Protein AF-A0A4Q3WTK5-F1 (afdb_monomer_lite)

pLDDT: mean 90.86, std 6.77, range [62.69, 97.38]

Sequence (118 aa):
MRKRISELHPALYNLRVWQKAQARYLRDLPQRRHFAREISGETLPFVLKRHQSILRRKLGDSDPRLQGNKVTNLEIARSTFDGVLVKPGEIFSFWSHVGNATAAKGYLEGMRLSRGEV

Foldseek 3Di:
DDDDPCRPDVVSVVVVVVVVVVVVVVVCVVVVVQAQQDADPDDDPDDPDDDDDDQDDPDDPDDVVQSVLSVVQVVLLCVQCPRGDRDPSHDHDSCVRRPDQDVVSVRDDHDDDDPNRD

Secondary structure (DSSP, 8-state):
-PPPGGGS-HHHHHHHHHHHHHHHHHHHGGGGGGB--PBPSSPPS--------------TT--HHHHHHHHHHHHHHHTTTTTB---TT-B--HHHHH-S--GGGTPPP----BTTB-

Radius of gyration: 18.17 Å; chains: 1; bounding box: 54×34×44 Å

Structure (mmCIF, N/CA/C/O backbone):
data_AF-A0A4Q3WTK5-F1
#
_entry.id   AF-A0A4Q3WTK5-F1
#
loop_
_atom_site.group_PDB
_atom_site.id
_atom_site.type_symbol
_atom_site.label_atom_id
_atom_site.label_alt_id
_atom_site.label_comp_id
_atom_site.label_asym_id
_atom_site.label_entity_id
_atom_site.label_seq_id
_atom_site.pdbx_PDB_ins_code
_atom_site.Cartn_x
_atom_site.Cartn_y
_atom_site.Cartn_z
_atom_site.occupancy
_atom_site.B_iso_or_equiv
_atom_site.auth_seq_id
_atom_site.auth_comp_id
_atom_site.auth_asym_id
_atom_site.auth_atom_id
_atom_site.pdbx_PDB_model_num
ATOM 1 N N . MET A 1 1 ? 25.113 20.598 -7.061 1.00 62.69 1 MET A N 1
ATOM 2 C CA . MET A 1 1 ? 24.630 19.925 -5.828 1.00 62.69 1 MET A CA 1
ATOM 3 C C . MET A 1 1 ? 25.528 18.730 -5.529 1.00 62.69 1 MET A C 1
ATOM 5 O O . MET A 1 1 ? 25.845 17.991 -6.451 1.00 62.69 1 MET A O 1
ATOM 9 N N . ARG A 1 2 ? 25.978 18.552 -4.280 1.00 76.38 2 ARG A N 1
ATOM 10 C CA . ARG A 1 2 ? 26.862 17.437 -3.890 1.00 76.38 2 ARG A CA 1
ATOM 11 C C . ARG A 1 2 ? 26.071 16.124 -3.882 1.00 76.38 2 ARG A C 1
ATOM 13 O O . ARG A 1 2 ? 25.043 16.047 -3.209 1.00 76.38 2 ARG A O 1
ATOM 20 N N . LYS A 1 3 ? 26.546 15.112 -4.618 1.00 74.38 3 LYS A N 1
ATOM 21 C CA . LYS A 1 3 ? 25.934 13.772 -4.639 1.00 74.38 3 LYS A CA 1
ATOM 22 C C . LYS A 1 3 ? 25.951 13.168 -3.234 1.00 74.38 3 LYS A C 1
ATOM 24 O O . LYS A 1 3 ? 26.944 13.284 -2.511 1.00 74.38 3 LYS A O 1
ATOM 29 N N . ARG A 1 4 ? 24.844 12.547 -2.830 1.00 83.75 4 ARG A N 1
ATOM 30 C CA . ARG A 1 4 ? 24.736 11.864 -1.530 1.00 83.75 4 ARG A CA 1
ATOM 31 C C . ARG A 1 4 ? 25.553 10.574 -1.574 1.00 83.75 4 ARG A C 1
ATOM 33 O O . ARG A 1 4 ? 25.653 9.946 -2.619 1.00 83.75 4 ARG A O 1
ATOM 40 N N . ILE A 1 5 ? 26.073 10.115 -0.434 1.00 84.50 5 ILE A N 1
ATOM 41 C CA . ILE A 1 5 ? 26.842 8.852 -0.362 1.00 84.50 5 ILE A CA 1
ATOM 42 C C . ILE A 1 5 ? 26.020 7.665 -0.899 1.00 84.50 5 ILE A C 1
ATOM 44 O O . ILE A 1 5 ? 26.534 6.805 -1.606 1.00 84.50 5 ILE A O 1
ATOM 48 N N . SER A 1 6 ? 24.707 7.663 -0.652 1.00 83.25 6 SER A N 1
ATOM 49 C CA . SER A 1 6 ? 23.778 6.655 -1.176 1.00 83.25 6 SER A CA 1
ATOM 50 C C . SER A 1 6 ? 23.599 6.682 -2.698 1.00 83.25 6 SER A C 1
ATOM 52 O O . SER A 1 6 ? 22.981 5.778 -3.241 1.00 83.25 6 SER A O 1
ATOM 54 N N . GLU A 1 7 ? 24.072 7.716 -3.392 1.00 83.62 7 GLU A N 1
ATOM 55 C CA . GLU A 1 7 ? 23.997 7.840 -4.855 1.00 83.62 7 GLU A CA 1
ATOM 56 C C . GLU A 1 7 ? 25.273 7.342 -5.545 1.00 83.62 7 GLU A C 1
ATOM 58 O O . GLU A 1 7 ? 25.305 7.286 -6.772 1.00 83.62 7 GLU A O 1
ATOM 63 N N . LEU A 1 8 ? 26.304 6.973 -4.773 1.00 85.25 8 LEU A N 1
ATOM 64 C CA . LEU A 1 8 ? 27.602 6.540 -5.295 1.00 85.25 8 LEU A CA 1
ATOM 65 C C . LEU A 1 8 ? 27.587 5.094 -5.802 1.00 85.25 8 LEU A C 1
ATOM 67 O O . LEU A 1 8 ? 28.270 4.791 -6.773 1.00 85.25 8 LEU A O 1
ATOM 71 N N . HIS A 1 9 ? 26.818 4.206 -5.163 1.00 87.62 9 HIS A N 1
ATOM 72 C CA . HIS A 1 9 ? 26.777 2.786 -5.517 1.00 87.62 9 HIS A CA 1
ATOM 73 C C . HIS A 1 9 ? 25.364 2.193 -5.342 1.00 87.62 9 HIS A C 1
ATOM 75 O O . HIS A 1 9 ? 24.718 2.485 -4.327 1.00 87.62 9 HIS A O 1
ATOM 81 N N . PRO A 1 10 ? 24.881 1.319 -6.254 1.00 87.12 10 PRO A N 1
ATOM 82 C CA . PRO A 1 10 ? 23.551 0.702 -6.158 1.00 87.12 10 PRO A CA 1
ATOM 83 C C . PRO A 1 10 ? 23.283 -0.009 -4.824 1.00 87.12 10 PRO A C 1
ATOM 85 O O . PRO A 1 10 ? 22.189 0.093 -4.272 1.00 87.12 10 PRO A O 1
ATOM 88 N N . ALA A 1 11 ? 24.293 -0.670 -4.251 1.00 91.62 11 ALA A N 1
ATOM 89 C CA . ALA A 1 11 ? 24.159 -1.328 -2.949 1.00 91.62 11 ALA A CA 1
ATOM 90 C C . ALA A 1 11 ? 23.883 -0.331 -1.806 1.00 91.62 11 ALA A C 1
ATOM 92 O O . ALA A 1 11 ? 23.019 -0.581 -0.969 1.00 91.62 11 ALA A O 1
ATOM 93 N N . LEU A 1 12 ? 24.555 0.828 -1.796 1.00 91.88 12 LEU A N 1
ATOM 94 C CA . LEU A 1 12 ? 24.342 1.871 -0.784 1.00 91.88 12 LEU A CA 1
ATOM 95 C C . LEU A 1 12 ? 22.963 2.521 -0.934 1.00 91.88 12 LEU A C 1
ATOM 97 O O . LEU A 1 12 ? 22.320 2.857 0.063 1.00 91.88 12 LEU A O 1
ATOM 101 N N . TYR A 1 13 ? 22.490 2.662 -2.174 1.00 89.94 13 TYR A N 1
ATOM 102 C CA . TYR A 1 13 ? 21.131 3.106 -2.457 1.00 89.94 13 TYR A CA 1
ATOM 103 C C . TYR A 1 13 ? 20.099 2.126 -1.886 1.00 89.94 13 TYR A C 1
ATOM 105 O O . TYR A 1 13 ? 19.241 2.524 -1.096 1.00 89.94 13 TYR A O 1
ATOM 113 N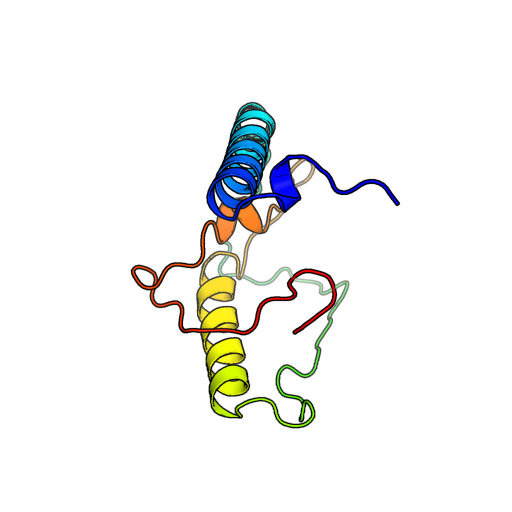 N . ASN A 1 14 ? 20.222 0.839 -2.220 1.00 90.56 14 ASN A N 1
ATOM 114 C CA . ASN A 1 14 ? 19.298 -0.200 -1.765 1.00 90.56 14 ASN A CA 1
ATOM 115 C C . ASN A 1 14 ? 19.313 -0.350 -0.239 1.00 90.56 14 ASN A C 1
ATOM 117 O O . ASN A 1 14 ? 18.250 -0.436 0.376 1.00 90.56 14 ASN A O 1
ATOM 121 N N . LEU A 1 15 ? 20.491 -0.280 0.388 1.00 93.94 15 LEU A N 1
ATOM 122 C CA . LEU A 1 15 ? 20.624 -0.280 1.844 1.00 93.94 15 LEU A CA 1
ATOM 123 C C . LEU A 1 15 ? 19.897 0.914 2.473 1.00 93.94 15 LEU A C 1
ATOM 125 O O . LEU A 1 15 ? 19.188 0.760 3.467 1.00 93.94 15 LEU A O 1
ATOM 129 N N . ARG A 1 16 ? 20.019 2.108 1.884 1.00 93.31 16 ARG A N 1
ATOM 130 C CA . ARG A 1 16 ? 19.326 3.304 2.374 1.00 93.31 16 ARG A CA 1
ATOM 131 C C . ARG A 1 16 ? 17.810 3.191 2.221 1.00 93.31 16 ARG A C 1
ATOM 133 O O . ARG A 1 16 ? 17.085 3.601 3.129 1.00 93.31 16 ARG A O 1
ATOM 140 N N . VAL A 1 17 ? 17.326 2.638 1.109 1.00 91.81 17 VAL A N 1
ATOM 141 C CA . VAL A 1 17 ? 15.895 2.362 0.901 1.00 91.81 17 VAL A CA 1
ATOM 142 C C . VAL A 1 17 ? 15.392 1.375 1.954 1.00 91.81 17 VAL A C 1
ATOM 144 O O . VAL A 1 17 ? 14.394 1.652 2.621 1.00 91.81 17 VAL A O 1
ATOM 147 N N . TRP A 1 18 ? 16.120 0.279 2.173 1.00 94.00 18 TRP A N 1
ATOM 148 C CA . TRP A 1 18 ? 15.793 -0.710 3.196 1.00 94.00 18 TRP A CA 1
ATOM 149 C C . TRP A 1 18 ? 15.768 -0.092 4.598 1.00 94.00 18 TRP A C 1
ATOM 151 O O . TRP A 1 18 ? 14.775 -0.233 5.307 1.00 94.00 18 TRP A O 1
ATOM 161 N N . GLN A 1 19 ? 16.789 0.683 4.972 1.00 95.94 19 GLN A N 1
ATOM 162 C CA . GLN A 1 19 ? 16.850 1.377 6.262 1.00 95.94 19 GLN A CA 1
ATOM 163 C C . GLN A 1 19 ? 15.627 2.280 6.470 1.00 95.94 19 GLN A C 1
ATOM 165 O O . GLN A 1 19 ? 15.040 2.306 7.551 1.00 95.94 19 GLN A O 1
ATOM 170 N N . LYS A 1 20 ? 15.218 3.029 5.438 1.00 94.75 20 LYS A N 1
ATOM 171 C CA . LYS A 1 20 ? 14.031 3.893 5.503 1.00 94.75 20 LYS A CA 1
ATOM 172 C C . LYS A 1 20 ? 12.740 3.090 5.629 1.00 94.75 20 LYS A C 1
ATOM 174 O O . LYS A 1 20 ? 11.856 3.510 6.376 1.00 94.75 20 LYS A O 1
ATOM 179 N N . ALA A 1 21 ? 12.644 1.944 4.957 1.00 92.81 21 ALA A N 1
ATOM 180 C CA . ALA A 1 21 ? 11.523 1.028 5.119 1.00 92.81 21 ALA A CA 1
ATOM 181 C C . ALA A 1 21 ? 11.446 0.493 6.558 1.00 92.81 21 ALA A C 1
ATOM 183 O O . ALA A 1 21 ? 10.387 0.587 7.173 1.00 92.81 21 ALA A O 1
ATOM 184 N N . GLN A 1 22 ? 1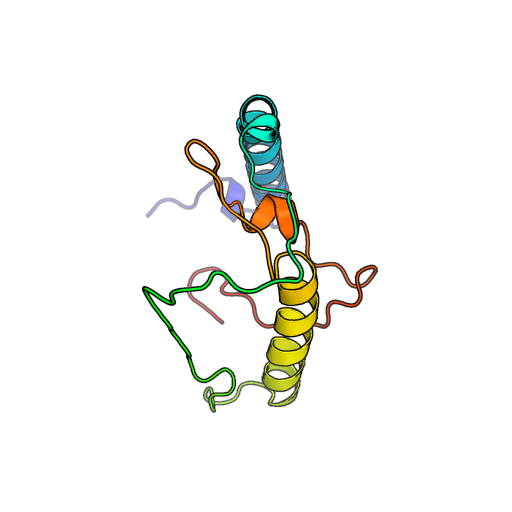2.562 0.036 7.138 1.00 94.75 22 GLN A N 1
ATOM 185 C CA . GLN A 1 22 ? 12.600 -0.427 8.532 1.00 94.75 22 GLN A CA 1
ATOM 186 C C . GLN A 1 22 ? 12.254 0.684 9.524 1.00 94.75 22 GLN A C 1
ATOM 188 O O . GLN A 1 22 ? 11.429 0.489 10.410 1.00 94.75 22 GLN A O 1
ATOM 193 N N . ALA A 1 23 ? 12.792 1.890 9.335 1.00 95.81 23 ALA A N 1
ATOM 194 C CA . ALA A 1 23 ? 12.453 3.036 10.176 1.00 95.81 23 ALA A CA 1
ATOM 195 C C . ALA A 1 23 ? 10.959 3.405 10.108 1.00 95.81 23 ALA A C 1
ATOM 197 O O . ALA A 1 23 ? 10.398 3.898 11.085 1.00 95.81 23 ALA A O 1
ATOM 198 N N . ARG A 1 24 ? 10.291 3.196 8.965 1.00 93.75 24 ARG A N 1
ATOM 199 C CA . ARG A 1 24 ? 8.826 3.305 8.875 1.00 93.75 24 ARG A CA 1
ATOM 200 C C . ARG A 1 24 ? 8.157 2.201 9.689 1.00 93.75 24 ARG A C 1
ATOM 202 O O . ARG A 1 24 ? 7.351 2.529 10.545 1.00 93.75 24 ARG A O 1
ATOM 209 N N . TYR A 1 25 ? 8.538 0.938 9.491 1.00 91.75 25 TYR A N 1
ATOM 210 C CA . TYR A 1 25 ? 7.953 -0.173 10.246 1.00 91.75 25 TYR A CA 1
ATOM 211 C C . TYR A 1 25 ? 8.045 0.039 11.759 1.00 91.75 25 TYR A C 1
ATOM 213 O O . TYR A 1 25 ? 7.038 -0.128 12.438 1.00 91.75 25 TYR A O 1
ATOM 221 N N . LEU A 1 26 ? 9.200 0.479 12.266 1.00 94.50 26 LEU A N 1
ATOM 222 C CA . LEU A 1 26 ? 9.397 0.770 13.688 1.00 94.50 26 LEU A CA 1
ATOM 223 C C . LEU A 1 26 ? 8.513 1.920 14.192 1.00 94.50 26 LEU A C 1
ATOM 225 O O . LEU A 1 26 ? 7.950 1.820 15.276 1.00 94.50 26 LEU A O 1
ATOM 229 N N . ARG A 1 27 ? 8.351 2.992 13.406 1.00 93.06 27 ARG A N 1
ATOM 230 C CA . ARG A 1 27 ? 7.463 4.116 13.761 1.00 93.06 27 ARG A CA 1
ATOM 231 C C . ARG A 1 27 ? 5.984 3.740 13.727 1.00 93.06 27 ARG A C 1
ATOM 233 O O . ARG A 1 27 ? 5.202 4.280 14.508 1.00 93.06 27 ARG A O 1
ATOM 240 N N . ASP A 1 28 ? 5.615 2.818 12.845 1.00 93.00 28 ASP A N 1
ATOM 241 C CA . ASP A 1 28 ? 4.240 2.351 12.707 1.00 93.00 28 ASP A CA 1
ATOM 242 C C . ASP A 1 28 ? 3.861 1.382 13.841 1.00 93.00 28 ASP A C 1
ATOM 244 O O . ASP A 1 28 ? 2.691 1.322 14.203 1.00 93.00 28 ASP A O 1
ATOM 248 N N . LEU A 1 29 ? 4.816 0.645 14.435 1.00 91.00 29 LEU A N 1
ATOM 249 C CA . LEU A 1 29 ? 4.567 -0.346 15.500 1.00 91.00 29 LEU A CA 1
ATOM 250 C C . LEU A 1 29 ? 3.637 0.146 16.628 1.00 91.00 29 LEU A C 1
ATOM 252 O O . LEU A 1 29 ? 2.601 -0.492 16.821 1.00 91.00 29 LEU A O 1
ATOM 256 N N . PRO A 1 30 ? 3.930 1.248 17.347 1.00 91.62 30 PRO A N 1
ATOM 257 C CA . PRO A 1 30 ? 3.057 1.726 18.425 1.00 91.62 30 PRO A CA 1
ATOM 258 C C . PRO A 1 30 ? 1.685 2.200 17.920 1.00 91.62 30 PRO A C 1
ATOM 260 O O . PRO A 1 30 ? 0.703 2.165 18.659 1.00 91.62 30 PRO A O 1
ATOM 263 N N . GLN A 1 31 ? 1.593 2.608 16.652 1.00 90.75 31 GLN A N 1
ATOM 264 C CA . GLN A 1 31 ? 0.362 3.090 16.024 1.00 90.75 31 GLN A CA 1
ATOM 265 C C . GLN A 1 31 ? -0.504 1.960 15.458 1.00 90.75 31 GLN A C 1
ATOM 267 O O . GLN A 1 31 ? -1.666 2.190 15.144 1.00 90.75 31 GLN A O 1
ATOM 272 N N . ARG A 1 32 ? 0.011 0.725 15.362 1.00 87.75 32 ARG A N 1
ATOM 273 C CA . ARG A 1 32 ? -0.695 -0.408 14.735 1.00 87.75 32 ARG A CA 1
ATOM 274 C C . ARG A 1 32 ? -2.073 -0.694 15.319 1.00 87.75 32 ARG A C 1
ATOM 276 O O . ARG A 1 32 ? -2.900 -1.237 14.590 1.00 87.75 32 ARG A O 1
ATOM 283 N N . ARG A 1 33 ? -2.289 -0.370 16.599 1.00 89.00 33 ARG A N 1
ATOM 284 C CA . ARG A 1 33 ? -3.577 -0.514 17.299 1.00 89.00 33 ARG A CA 1
ATOM 285 C C . ARG A 1 33 ? -4.623 0.523 16.879 1.00 89.00 33 ARG A C 1
ATOM 287 O O . ARG A 1 33 ? -5.796 0.313 17.122 1.00 89.00 33 ARG A O 1
ATOM 294 N N . HIS A 1 34 ? -4.184 1.629 16.283 1.00 94.69 34 HIS A N 1
ATOM 295 C CA . HIS A 1 34 ? -5.035 2.702 15.775 1.00 94.69 34 HIS A CA 1
ATOM 296 C C . HIS A 1 34 ? -5.284 2.571 14.271 1.00 94.69 34 HIS A C 1
ATOM 298 O O . HIS A 1 34 ? -5.975 3.401 13.698 1.00 94.69 34 HIS A O 1
ATOM 304 N N . PHE A 1 35 ? -4.693 1.586 13.589 1.00 96.62 35 PHE A N 1
ATOM 305 C CA . PHE A 1 35 ? -4.961 1.400 12.167 1.00 96.62 35 PHE A CA 1
ATOM 306 C C . PHE A 1 35 ? -6.318 0.739 11.973 1.00 96.62 35 PHE A C 1
ATOM 308 O O . PHE A 1 35 ? -6.568 -0.309 12.567 1.00 96.62 35 PHE A O 1
ATOM 315 N N . ALA A 1 36 ? -7.137 1.329 11.105 1.00 97.38 36 ALA A N 1
ATOM 316 C CA . ALA A 1 36 ? -8.416 0.763 10.705 1.00 97.38 36 ALA A CA 1
ATOM 317 C C . ALA A 1 36 ? -8.191 -0.605 10.046 1.00 97.38 36 ALA A C 1
ATOM 319 O O . ALA A 1 36 ? -7.370 -0.743 9.137 1.00 97.38 36 ALA A O 1
ATOM 320 N N . ARG A 1 37 ? -8.876 -1.640 10.535 1.00 95.12 37 ARG A N 1
ATOM 321 C CA . ARG A 1 37 ? -8.752 -3.024 10.028 1.00 95.12 37 ARG A CA 1
ATOM 322 C C . ARG A 1 37 ? -10.082 -3.730 9.844 1.00 95.12 37 ARG A C 1
ATOM 324 O O . ARG A 1 37 ? -10.112 -4.809 9.260 1.00 95.12 37 ARG A O 1
ATOM 331 N N . GLU A 1 38 ? -11.150 -3.151 10.368 1.00 95.31 38 GLU A N 1
ATOM 332 C CA . GLU A 1 38 ? -12.486 -3.701 10.231 1.00 95.31 38 GLU A CA 1
ATOM 333 C C . GLU A 1 38 ? -12.932 -3.584 8.779 1.00 95.31 38 GLU A C 1
ATOM 335 O O . GLU A 1 38 ? -12.897 -2.497 8.205 1.00 95.31 38 GLU A O 1
ATOM 340 N N . ILE A 1 39 ? -13.322 -4.709 8.185 1.00 94.62 39 ILE A N 1
ATOM 341 C CA . ILE A 1 39 ? -13.897 -4.757 6.844 1.00 94.62 39 ILE A CA 1
ATOM 342 C C . ILE A 1 39 ? -15.396 -4.962 7.013 1.00 94.62 39 ILE A C 1
ATOM 344 O O . ILE A 1 39 ? -15.824 -5.947 7.615 1.00 94.62 39 ILE A O 1
ATOM 348 N N . SER A 1 40 ? -16.179 -4.034 6.472 1.00 93.81 40 SER A N 1
ATOM 349 C CA . SER A 1 40 ? -17.629 -4.152 6.377 1.00 93.81 40 SER A CA 1
ATOM 350 C C . SER A 1 40 ? -18.014 -4.523 4.949 1.00 93.81 40 SER A C 1
ATOM 352 O O . SER A 1 40 ? -17.559 -3.892 3.995 1.00 93.81 40 SER A O 1
ATOM 354 N N . GLY A 1 41 ? -18.877 -5.529 4.799 1.00 89.31 41 GLY A N 1
ATOM 355 C CA . GLY A 1 41 ? -19.508 -5.844 3.513 1.00 89.31 41 GLY A CA 1
ATOM 356 C C . GLY A 1 41 ? -20.634 -4.872 3.145 1.00 89.31 41 GLY A C 1
ATOM 357 O O . GLY A 1 41 ? -21.060 -4.824 1.994 1.00 89.31 41 GLY A O 1
ATOM 358 N N . GLU A 1 42 ? -21.105 -4.086 4.113 1.00 91.12 42 GLU A N 1
ATOM 359 C CA . GLU A 1 42 ? -22.203 -3.145 3.937 1.00 91.12 42 GLU A CA 1
ATOM 360 C C . GLU A 1 42 ? -21.682 -1.732 3.686 1.00 91.12 42 GLU A C 1
ATOM 362 O O . GLU A 1 42 ? -20.785 -1.234 4.377 1.00 91.12 42 GLU A O 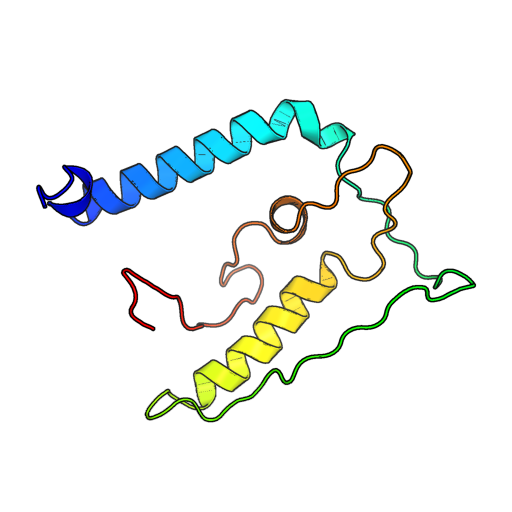1
ATOM 367 N N . THR A 1 43 ? -22.279 -1.059 2.704 1.00 91.06 43 THR A N 1
ATOM 368 C CA . THR A 1 43 ? -22.046 0.362 2.459 1.00 91.06 43 THR A CA 1
ATOM 369 C C . THR A 1 43 ? -22.779 1.204 3.492 1.00 91.06 43 THR A C 1
ATOM 371 O O . THR A 1 43 ? -23.956 0.965 3.761 1.00 91.06 43 THR A O 1
ATOM 374 N N . LEU A 1 44 ? -22.119 2.243 4.007 1.00 93.12 44 LEU A N 1
ATOM 375 C CA . LEU A 1 44 ? -22.773 3.207 4.888 1.00 93.12 44 LEU A CA 1
ATOM 376 C C . LEU A 1 44 ? -23.970 3.876 4.181 1.00 93.12 44 LEU A C 1
ATOM 378 O O . LEU A 1 44 ? -23.895 4.114 2.971 1.00 93.12 44 LEU A O 1
ATOM 382 N N . PRO A 1 45 ? -25.038 4.247 4.917 1.00 95.50 45 PRO A N 1
ATOM 383 C CA . PRO A 1 45 ? -26.275 4.759 4.318 1.00 95.50 45 PRO A CA 1
ATOM 384 C C . PRO A 1 45 ? -26.106 6.028 3.473 1.00 95.50 45 PRO A C 1
ATOM 386 O O . PRO A 1 45 ? -26.917 6.297 2.590 1.00 95.50 45 PRO A O 1
ATOM 389 N N . PHE A 1 46 ? -25.057 6.819 3.730 1.00 96.56 46 PHE A N 1
ATOM 390 C CA . PHE A 1 46 ? -24.839 8.109 3.082 1.00 96.56 46 PHE A CA 1
ATOM 391 C C . PHE A 1 46 ? -23.432 8.218 2.491 1.00 96.56 46 PHE A C 1
ATOM 393 O O . PHE A 1 46 ? -22.428 8.005 3.171 1.00 96.56 46 PHE A O 1
ATOM 400 N N . VAL A 1 47 ? -23.354 8.625 1.221 1.00 95.12 47 VAL A N 1
ATOM 401 C CA . VAL A 1 47 ? -22.088 8.883 0.522 1.00 95.12 47 VAL A CA 1
ATOM 402 C C . VAL A 1 47 ? -21.776 10.375 0.574 1.00 95.12 47 VAL A C 1
ATOM 404 O O . VAL A 1 47 ? -22.392 11.165 -0.134 1.00 95.12 47 VAL A O 1
ATOM 407 N N . LEU A 1 48 ? -20.778 10.760 1.370 1.00 95.69 48 LEU A N 1
ATOM 408 C CA . LEU A 1 48 ? -20.328 12.158 1.454 1.00 95.69 48 LEU A CA 1
ATOM 409 C C . LEU A 1 48 ? -19.461 12.572 0.260 1.00 95.69 48 LEU A C 1
ATOM 411 O O . LEU A 1 48 ? -19.507 13.712 -0.199 1.00 95.69 48 LEU A O 1
ATOM 415 N N . LYS A 1 49 ? -18.632 11.649 -0.241 1.00 95.50 49 LYS A N 1
ATOM 416 C CA . LYS A 1 49 ? -17.698 11.921 -1.334 1.00 95.50 49 LYS A CA 1
ATOM 417 C C . LYS A 1 49 ? -17.504 10.694 -2.209 1.00 95.50 49 LYS A C 1
ATOM 419 O O . LYS A 1 49 ? -17.285 9.592 -1.717 1.00 95.50 49 LYS A O 1
ATOM 424 N N . ARG A 1 50 ? -17.503 10.924 -3.522 1.00 94.94 50 ARG A N 1
ATOM 425 C CA . ARG A 1 50 ? -17.090 9.954 -4.536 1.00 94.94 50 ARG A CA 1
ATOM 426 C C . ARG A 1 50 ? -15.984 10.562 -5.388 1.00 94.94 50 ARG A C 1
ATOM 428 O O . ARG A 1 50 ? -16.031 11.744 -5.727 1.00 94.94 50 ARG A O 1
ATOM 435 N N . HIS A 1 51 ? -14.993 9.750 -5.726 1.00 94.69 51 HIS A N 1
ATOM 436 C CA . HIS A 1 51 ? -13.953 10.106 -6.678 1.00 94.69 51 HIS A CA 1
ATOM 437 C C . HIS A 1 51 ? -13.714 8.932 -7.621 1.00 94.69 51 HIS A C 1
ATOM 439 O O . HIS A 1 51 ? -13.685 7.780 -7.194 1.00 94.69 51 HIS A O 1
ATOM 445 N N . GLN A 1 52 ? -13.518 9.244 -8.895 1.00 93.19 52 GLN A N 1
ATOM 446 C CA . GLN A 1 52 ? -13.105 8.292 -9.909 1.00 93.19 52 GLN A CA 1
ATOM 447 C C . GLN A 1 52 ? -12.054 8.963 -10.782 1.00 93.19 52 GLN A C 1
ATOM 449 O O . GLN A 1 52 ? -12.161 10.144 -11.115 1.00 93.19 52 GLN A O 1
ATOM 454 N N . SER A 1 53 ? -11.036 8.199 -11.157 1.00 90.50 53 SER A N 1
ATOM 455 C CA . SER A 1 53 ? -10.016 8.639 -12.097 1.00 90.50 53 SER A CA 1
ATOM 456 C C . SER A 1 53 ? -9.831 7.598 -13.190 1.00 90.50 53 SER A C 1
ATOM 458 O O . SER A 1 53 ? -10.054 6.403 -12.995 1.00 90.50 53 SER A O 1
ATOM 460 N N . ILE A 1 54 ? -9.430 8.063 -14.371 1.00 90.69 54 ILE A N 1
ATOM 461 C CA . ILE A 1 54 ? -9.119 7.182 -15.492 1.00 90.69 54 ILE A CA 1
ATOM 462 C C . ILE A 1 54 ? -7.823 6.426 -15.168 1.00 90.69 54 ILE A C 1
ATOM 464 O O . ILE A 1 54 ? -6.792 7.046 -14.881 1.00 90.69 54 ILE A O 1
ATOM 468 N N . LEU A 1 55 ? -7.866 5.093 -15.235 1.00 86.81 55 LEU A N 1
ATOM 469 C CA . LEU A 1 55 ? -6.712 4.243 -14.926 1.00 86.81 55 LEU A CA 1
ATOM 470 C C . LEU A 1 55 ? -5.734 4.105 -16.097 1.00 86.81 55 LEU A C 1
ATOM 472 O O . LEU A 1 55 ? -4.519 4.138 -15.872 1.00 86.81 55 LEU A O 1
ATOM 476 N N . ARG A 1 56 ? -6.255 4.000 -17.325 1.00 83.88 56 ARG A N 1
ATOM 477 C CA . ARG A 1 56 ? -5.477 3.831 -18.559 1.00 83.88 56 ARG A CA 1
ATOM 478 C C . ARG A 1 56 ? -5.294 5.171 -19.264 1.00 83.88 56 ARG A C 1
ATOM 480 O O . ARG A 1 56 ? -6.266 5.851 -19.572 1.00 83.88 56 ARG A O 1
ATOM 487 N N . ARG A 1 57 ? -4.047 5.546 -19.538 1.00 81.31 57 ARG A N 1
ATOM 488 C CA . ARG A 1 57 ? -3.699 6.698 -20.382 1.00 81.31 57 ARG A CA 1
ATOM 489 C C . ARG A 1 57 ? -2.621 6.264 -21.365 1.00 81.31 57 ARG A C 1
ATOM 491 O O . ARG A 1 57 ? -1.776 5.446 -21.010 1.00 81.31 57 ARG A O 1
ATOM 498 N N . LYS A 1 58 ? -2.638 6.818 -22.578 1.00 73.12 58 LYS A N 1
ATOM 499 C CA . LYS A 1 58 ? -1.540 6.634 -23.530 1.00 73.12 58 LYS A CA 1
ATOM 500 C C . LYS A 1 58 ? -0.371 7.506 -23.058 1.00 73.12 58 LYS A C 1
ATOM 502 O O . LYS A 1 58 ? -0.435 8.725 -23.177 1.00 73.12 58 LYS A O 1
ATOM 507 N N . LEU A 1 59 ? 0.632 6.895 -22.428 1.00 72.19 59 LEU A N 1
ATOM 508 C CA . LEU A 1 59 ? 1.877 7.566 -22.049 1.00 72.19 59 LEU A CA 1
ATOM 509 C C . LEU A 1 59 ? 2.902 7.319 -23.155 1.00 72.19 59 LEU A C 1
ATOM 511 O O . LEU A 1 59 ? 3.412 6.206 -23.219 1.00 72.19 59 LEU A O 1
ATOM 515 N N . GLY A 1 60 ? 3.186 8.326 -23.988 1.00 76.50 60 GLY A N 1
ATOM 516 C CA . GLY A 1 60 ? 4.273 8.311 -24.983 1.00 76.50 60 GLY A CA 1
ATOM 517 C C . GLY A 1 60 ? 4.551 6.933 -25.600 1.00 76.50 60 GLY A C 1
ATOM 518 O O . GLY A 1 60 ? 3.627 6.286 -26.096 1.00 76.50 60 GLY A O 1
ATOM 519 N N . ASP A 1 61 ? 5.802 6.484 -25.465 1.00 76.25 61 ASP A N 1
ATOM 520 C CA . ASP A 1 61 ? 6.310 5.185 -25.933 1.00 76.25 61 ASP A CA 1
ATOM 521 C C . ASP A 1 61 ? 6.268 4.077 -24.857 1.00 76.25 61 ASP A C 1
ATOM 523 O O . ASP A 1 61 ? 6.973 3.074 -24.953 1.00 76.25 61 ASP A O 1
ATOM 527 N N . SER A 1 62 ? 5.472 4.243 -23.791 1.00 76.06 62 SER A N 1
ATOM 528 C CA . SER A 1 62 ? 5.372 3.221 -22.738 1.00 76.06 62 SER A CA 1
ATOM 529 C C . SER A 1 62 ? 4.701 1.944 -23.250 1.00 76.06 62 SER A C 1
ATOM 531 O O . SER A 1 62 ? 3.706 2.007 -23.977 1.00 76.06 62 SER A O 1
ATOM 533 N N . ASP A 1 63 ? 5.214 0.782 -22.828 1.00 84.56 63 ASP A N 1
ATOM 534 C CA . ASP A 1 63 ? 4.641 -0.517 -23.189 1.00 84.56 63 ASP A CA 1
ATOM 535 C C . ASP A 1 63 ? 3.163 -0.594 -22.741 1.00 84.56 63 ASP A C 1
ATOM 537 O O . ASP A 1 63 ? 2.869 -0.525 -21.537 1.00 84.56 63 ASP A O 1
ATOM 541 N N . PRO A 1 64 ? 2.208 -0.778 -23.676 1.00 84.38 64 PRO A N 1
ATOM 542 C CA . PRO A 1 64 ? 0.794 -0.933 -23.352 1.00 84.38 64 PRO A CA 1
ATOM 543 C C . PRO A 1 64 ? 0.501 -2.059 -22.349 1.00 84.38 64 PRO A C 1
ATOM 545 O O . PRO A 1 64 ? -0.481 -1.968 -21.603 1.00 84.38 64 PRO A O 1
ATOM 548 N N . ARG A 1 65 ? 1.345 -3.100 -22.278 1.00 90.12 65 ARG A N 1
ATOM 549 C CA . ARG A 1 65 ? 1.211 -4.189 -21.296 1.00 90.12 65 ARG A CA 1
ATOM 550 C C . ARG A 1 65 ? 1.337 -3.672 -19.868 1.00 90.12 65 ARG A C 1
ATOM 552 O O . ARG A 1 65 ? 0.533 -4.050 -19.020 1.00 90.12 65 ARG A O 1
ATOM 559 N N . LEU A 1 66 ? 2.256 -2.740 -19.607 1.00 89.56 66 LEU A N 1
ATOM 560 C CA . LEU A 1 66 ? 2.457 -2.159 -18.274 1.00 89.56 66 LEU A CA 1
ATOM 561 C C . LEU A 1 66 ? 1.242 -1.341 -17.809 1.00 89.56 66 LEU A C 1
ATOM 563 O O . LEU A 1 66 ? 0.935 -1.305 -16.617 1.00 89.56 66 LEU A O 1
ATOM 567 N N . GLN A 1 67 ? 0.494 -0.733 -18.738 1.00 88.00 67 GLN A N 1
ATOM 568 C CA . GLN A 1 67 ? -0.791 -0.095 -18.421 1.00 88.00 67 GLN A CA 1
ATOM 569 C C . GLN A 1 67 ? -1.868 -1.124 -18.055 1.00 88.00 67 GLN A C 1
ATOM 571 O O . GLN A 1 67 ? -2.702 -0.853 -17.192 1.00 88.00 67 GLN A O 1
ATOM 576 N N . GLY A 1 68 ? -1.851 -2.300 -18.691 1.00 91.06 68 GLY A N 1
ATOM 577 C CA . GLY A 1 68 ? -2.690 -3.437 -18.312 1.00 91.06 68 GLY A CA 1
ATOM 578 C C . GLY A 1 68 ? -2.357 -3.940 -16.909 1.00 91.06 68 GLY A C 1
ATOM 579 O O . GLY A 1 68 ? -3.231 -3.952 -16.044 1.00 91.06 68 GLY A O 1
ATOM 580 N N . ASN A 1 69 ? -1.080 -4.232 -16.657 1.00 94.75 69 ASN A N 1
ATOM 581 C CA . ASN A 1 69 ? -0.588 -4.705 -15.364 1.00 94.75 69 ASN A CA 1
ATOM 582 C C . ASN A 1 69 ? -0.899 -3.731 -14.227 1.00 94.75 69 ASN A C 1
ATOM 584 O O . ASN A 1 69 ? -1.228 -4.154 -13.124 1.00 94.75 69 ASN A O 1
ATOM 588 N N . LYS A 1 70 ? -0.848 -2.417 -14.484 1.00 92.19 70 LYS A N 1
ATOM 589 C CA . LYS A 1 70 ? -1.259 -1.398 -13.510 1.00 92.19 70 LYS A CA 1
ATOM 590 C C . LYS A 1 70 ? -2.695 -1.615 -13.030 1.00 92.19 70 LYS A C 1
ATOM 592 O O . LYS A 1 70 ? -2.940 -1.479 -11.836 1.00 92.19 70 LYS A O 1
ATOM 597 N N . VAL A 1 71 ? -3.633 -1.917 -13.930 1.00 93.81 71 VAL A N 1
ATOM 598 C CA . VAL A 1 71 ? -5.038 -2.158 -13.560 1.00 93.81 71 VAL A CA 1
ATOM 599 C C . VAL A 1 71 ? -5.136 -3.395 -12.673 1.00 93.81 71 VAL A C 1
ATOM 601 O O . VAL A 1 71 ? -5.663 -3.295 -11.571 1.00 93.81 71 VAL A O 1
ATOM 604 N N . THR A 1 72 ? -4.523 -4.504 -13.087 1.00 95.56 72 THR A N 1
ATOM 605 C CA . THR A 1 72 ? -4.495 -5.748 -12.304 1.00 95.56 72 THR A CA 1
ATOM 606 C C . THR A 1 72 ? -3.852 -5.550 -10.928 1.00 95.56 72 THR A C 1
ATOM 608 O O . THR A 1 72 ? -4.399 -5.964 -9.913 1.00 95.56 72 THR A O 1
ATOM 611 N N . ASN A 1 73 ? -2.729 -4.836 -10.849 1.00 96.38 73 ASN A N 1
ATOM 612 C CA . ASN A 1 73 ? -2.068 -4.529 -9.581 1.00 96.38 73 ASN A CA 1
ATOM 613 C C . ASN A 1 73 ? -2.932 -3.665 -8.660 1.00 96.38 73 ASN A C 1
ATOM 615 O O . ASN A 1 73 ? -2.900 -3.843 -7.443 1.00 96.38 73 ASN A O 1
ATOM 619 N N . LEU A 1 74 ? -3.690 -2.718 -9.220 1.00 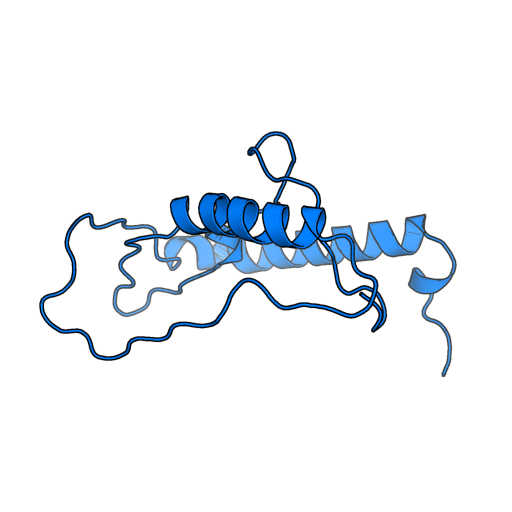95.38 74 LEU A N 1
ATOM 620 C CA . LEU A 1 74 ? -4.629 -1.911 -8.447 1.00 95.38 74 LEU A CA 1
ATOM 621 C C . LEU A 1 74 ? -5.815 -2.739 -7.958 1.00 95.38 74 LEU A C 1
ATOM 623 O O . LEU A 1 74 ? -6.270 -2.491 -6.850 1.00 95.38 74 LEU A O 1
ATOM 627 N N . GLU A 1 75 ? -6.285 -3.723 -8.724 1.00 95.94 75 GLU A N 1
ATOM 628 C CA . GLU A 1 75 ? -7.322 -4.665 -8.285 1.00 95.94 75 GLU A CA 1
ATOM 629 C C . GLU A 1 75 ? -6.833 -5.534 -7.117 1.00 95.94 75 GLU A C 1
ATOM 631 O O . GLU A 1 75 ? -7.520 -5.619 -6.099 1.00 95.94 75 GLU A O 1
ATOM 636 N N . ILE A 1 76 ? -5.613 -6.081 -7.204 1.00 97.19 76 ILE A N 1
ATOM 637 C CA . ILE A 1 76 ? -4.983 -6.845 -6.111 1.00 97.19 76 ILE A CA 1
ATOM 638 C C . ILE A 1 76 ? -4.773 -5.964 -4.874 1.00 97.19 76 ILE A C 1
ATOM 640 O O . ILE A 1 76 ? -4.985 -6.401 -3.747 1.00 97.19 76 ILE A O 1
ATOM 644 N N . ALA A 1 77 ? -4.354 -4.709 -5.055 1.00 96.81 77 ALA A N 1
ATOM 645 C CA . ALA A 1 77 ? -4.222 -3.783 -3.937 1.00 96.81 77 ALA A CA 1
ATOM 646 C C . ALA A 1 77 ? -5.589 -3.459 -3.326 1.00 96.81 77 ALA A C 1
ATOM 648 O O . ALA A 1 77 ? -5.729 -3.495 -2.108 1.00 96.81 77 ALA A O 1
ATOM 649 N N . ARG A 1 78 ? -6.602 -3.182 -4.157 1.00 96.06 78 ARG A N 1
ATOM 650 C CA . ARG A 1 78 ? -7.962 -2.848 -3.719 1.00 96.06 78 ARG A CA 1
ATOM 651 C C . ARG A 1 78 ? -8.533 -3.936 -2.822 1.00 96.06 78 ARG A C 1
ATOM 653 O O . ARG A 1 78 ? -9.114 -3.608 -1.796 1.00 96.06 78 ARG A O 1
ATOM 660 N N . SER A 1 79 ? -8.325 -5.212 -3.150 1.00 95.50 79 SER A N 1
ATOM 661 C CA . SER A 1 79 ? -8.881 -6.321 -2.367 1.00 95.50 79 SER A CA 1
ATOM 662 C C . SER A 1 79 ? -8.379 -6.381 -0.919 1.00 95.50 79 SER A C 1
ATOM 664 O O . SER A 1 79 ? -8.966 -7.097 -0.116 1.00 95.50 79 SER A O 1
ATOM 666 N N . THR A 1 80 ? -7.308 -5.660 -0.559 1.00 95.81 80 THR A N 1
ATOM 667 C CA . THR A 1 80 ? -6.792 -5.634 0.821 1.00 95.81 80 THR A CA 1
ATOM 668 C C . THR A 1 80 ? -7.406 -4.538 1.692 1.00 95.81 80 THR A C 1
ATOM 670 O O . THR A 1 80 ? -7.195 -4.543 2.909 1.00 95.81 80 THR A O 1
ATOM 673 N N . PHE A 1 81 ? -8.132 -3.587 1.094 1.00 95.62 81 PHE A N 1
ATOM 674 C CA . PHE A 1 81 ? -8.701 -2.447 1.816 1.00 95.62 81 PHE A CA 1
ATOM 675 C C . PHE A 1 81 ? -10.099 -2.005 1.358 1.00 95.62 81 PHE A C 1
ATOM 677 O O . PHE A 1 81 ? -10.643 -1.046 1.908 1.00 95.62 81 PHE A O 1
ATOM 684 N N . ASP A 1 82 ? -10.687 -2.660 0.359 1.00 95.75 82 ASP A N 1
ATOM 685 C CA . ASP A 1 82 ? -12.072 -2.411 -0.039 1.00 95.75 82 ASP A CA 1
ATOM 686 C C . ASP A 1 82 ? -13.012 -2.698 1.139 1.00 95.75 82 ASP A C 1
ATOM 688 O O . ASP A 1 82 ? -12.895 -3.734 1.792 1.00 95.75 82 ASP A O 1
ATOM 692 N N . GLY A 1 83 ? -13.911 -1.763 1.444 1.00 95.12 83 GLY A N 1
ATOM 693 C CA . GLY A 1 83 ? -14.825 -1.883 2.586 1.00 95.12 83 GLY A CA 1
ATOM 694 C C . GLY A 1 83 ? -14.201 -1.648 3.968 1.00 95.12 83 GLY A C 1
ATOM 695 O O . GLY A 1 83 ? -14.876 -1.885 4.970 1.00 95.12 83 GLY A O 1
ATOM 696 N N . VAL A 1 84 ? -12.950 -1.171 4.066 1.00 96.75 84 VAL A N 1
ATOM 697 C CA . VAL A 1 84 ? -12.365 -0.803 5.368 1.00 96.75 84 VAL A CA 1
ATOM 698 C C . VAL A 1 84 ? -13.171 0.324 6.013 1.00 96.75 84 VAL A C 1
ATOM 700 O O . VAL A 1 84 ? -13.275 1.428 5.473 1.00 96.75 84 VAL A O 1
ATOM 703 N N . LEU A 1 85 ? -13.707 0.044 7.198 1.00 96.12 85 LEU A N 1
ATOM 704 C CA . LEU A 1 85 ? -14.393 1.013 8.034 1.00 96.12 85 LEU A CA 1
ATOM 705 C C . LEU A 1 85 ? -13.367 1.739 8.902 1.00 96.12 85 LEU A C 1
ATOM 707 O O . LEU A 1 85 ? -12.642 1.114 9.670 1.00 96.12 85 LEU A O 1
ATOM 711 N N . VAL A 1 86 ? -13.319 3.065 8.784 1.00 95.81 86 VAL A N 1
ATOM 712 C CA . VAL A 1 86 ? -12.445 3.918 9.598 1.00 95.81 86 VAL A CA 1
ATOM 713 C C . VAL A 1 86 ? -13.280 4.546 10.707 1.00 95.81 86 VAL A C 1
ATOM 715 O O . VAL A 1 86 ? -14.103 5.427 10.446 1.00 95.81 86 VAL A O 1
ATOM 718 N N . LYS A 1 87 ? -13.087 4.085 11.943 1.00 95.94 87 LYS A N 1
ATOM 719 C CA . LYS A 1 87 ? -13.795 4.597 13.124 1.00 95.94 87 LYS A CA 1
ATOM 720 C C . LYS A 1 87 ? -13.127 5.866 13.673 1.00 95.94 87 LYS A C 1
ATOM 722 O O . LYS A 1 87 ? -11.965 6.145 13.367 1.00 95.94 87 LYS A O 1
ATOM 727 N N . PRO A 1 88 ? -13.831 6.666 14.498 1.00 96.75 88 PRO A N 1
ATOM 728 C CA . PRO A 1 88 ? -13.231 7.826 15.147 1.00 96.75 88 PRO A CA 1
ATOM 729 C C . PRO A 1 88 ? -11.949 7.459 15.908 1.00 96.75 88 PRO A C 1
ATOM 731 O O . PRO A 1 88 ? -11.937 6.528 16.709 1.00 96.75 88 PRO A O 1
ATOM 734 N N . GLY A 1 89 ? -10.870 8.201 15.655 1.00 95.69 89 GLY A N 1
ATOM 735 C CA . GLY A 1 89 ? -9.555 7.947 16.254 1.00 95.69 89 GLY A CA 1
ATOM 736 C C . GLY A 1 89 ? -8.713 6.880 15.544 1.00 95.69 89 GLY A C 1
ATOM 737 O O . GLY A 1 89 ? -7.568 6.663 15.947 1.00 95.69 89 GLY A O 1
ATOM 738 N N . GLU A 1 90 ? -9.233 6.246 14.489 1.00 97.38 90 GLU A N 1
ATOM 739 C CA . GLU A 1 90 ? -8.462 5.338 13.643 1.00 97.38 90 GLU A CA 1
ATOM 740 C C . GLU A 1 90 ? -7.787 6.050 12.465 1.00 97.38 90 GLU A C 1
ATOM 742 O O . GLU A 1 90 ? -8.175 7.132 12.023 1.00 97.38 90 GLU A O 1
ATOM 747 N N . ILE A 1 91 ? -6.752 5.404 11.936 1.00 96.38 91 ILE A N 1
ATOM 748 C CA . ILE A 1 91 ? -5.936 5.876 10.824 1.00 96.38 91 ILE A CA 1
ATOM 749 C C . ILE A 1 91 ? -6.025 4.851 9.698 1.00 96.38 91 ILE A C 1
ATOM 751 O O . ILE A 1 91 ? -5.702 3.676 9.877 1.00 96.38 91 ILE A O 1
ATOM 755 N N . PHE A 1 92 ? -6.388 5.306 8.502 1.00 96.44 92 PHE A N 1
ATOM 756 C CA . PHE A 1 92 ? -6.234 4.500 7.299 1.00 96.44 92 PHE A CA 1
ATOM 757 C C . PHE A 1 92 ? -4.776 4.529 6.826 1.00 96.44 92 PHE A C 1
ATOM 759 O O . PHE A 1 92 ? -4.248 5.586 6.477 1.00 96.44 92 PHE A O 1
ATOM 766 N N . SER A 1 93 ? -4.120 3.368 6.782 1.00 94.94 93 SER A N 1
ATOM 767 C CA . SER A 1 93 ? -2.737 3.247 6.313 1.00 94.94 93 SER A CA 1
ATOM 768 C C . SER A 1 93 ? -2.651 2.328 5.101 1.00 94.94 93 SER A C 1
ATOM 770 O O . SER A 1 93 ? -2.640 1.104 5.206 1.00 94.94 93 SER A O 1
ATOM 772 N N . PHE A 1 94 ? -2.513 2.928 3.918 1.00 95.00 94 PHE A N 1
ATOM 773 C CA . PHE A 1 94 ? -2.381 2.189 2.659 1.00 95.00 94 PHE A CA 1
ATOM 774 C C . PHE A 1 94 ? -1.277 1.117 2.719 1.00 95.00 94 PHE A C 1
ATOM 776 O O . PHE A 1 94 ? -1.472 -0.025 2.305 1.00 95.00 94 PHE A O 1
ATOM 783 N N . TRP A 1 95 ? -0.123 1.452 3.306 1.00 93.00 95 TRP A N 1
ATOM 784 C CA . TRP A 1 95 ? 1.001 0.524 3.422 1.00 93.00 95 TRP A CA 1
ATOM 785 C C . TRP A 1 95 ? 0.787 -0.592 4.445 1.00 93.00 95 TRP A C 1
ATOM 787 O O . TRP A 1 95 ? 1.438 -1.627 4.307 1.00 93.00 95 TRP A O 1
ATOM 797 N N . SER A 1 96 ? -0.075 -0.419 5.456 1.00 93.81 96 SER A N 1
ATOM 798 C CA . SER A 1 96 ? -0.400 -1.527 6.361 1.00 93.81 96 SER A CA 1
ATOM 799 C C . SER A 1 96 ? -1.326 -2.547 5.706 1.00 93.81 96 SER A C 1
ATOM 801 O O . SER A 1 96 ? -1.179 -3.730 5.993 1.00 93.81 96 SER A O 1
ATOM 803 N N . HIS A 1 97 ? -2.226 -2.112 4.816 1.00 95.25 97 HIS A N 1
ATOM 804 C CA . HIS A 1 97 ? -3.114 -3.008 4.065 1.00 95.25 97 HIS A CA 1
ATOM 805 C C . HIS A 1 97 ? -2.400 -3.706 2.901 1.00 95.25 97 HIS A C 1
ATOM 807 O O . HIS A 1 97 ? -2.438 -4.926 2.773 1.00 95.25 97 HIS A O 1
ATOM 813 N N . VAL A 1 98 ? -1.718 -2.945 2.041 1.00 95.75 98 VAL A N 1
ATOM 814 C CA . VAL A 1 98 ? -1.092 -3.479 0.817 1.00 95.75 98 VAL A CA 1
ATOM 815 C C . VAL A 1 98 ? 0.245 -4.170 1.120 1.00 95.75 98 VAL A C 1
ATOM 817 O O . VAL A 1 98 ? 0.554 -5.258 0.613 1.00 95.75 98 VAL A O 1
ATOM 820 N N . GLY A 1 99 ? 1.054 -3.557 1.988 1.00 93.19 99 GLY A N 1
ATOM 821 C CA . GLY A 1 99 ? 2.430 -3.976 2.244 1.00 93.19 99 GLY A CA 1
ATOM 822 C C . GLY A 1 99 ? 3.307 -3.910 0.990 1.00 93.19 99 GLY A C 1
ATOM 823 O O . GLY A 1 99 ? 3.070 -3.120 0.080 1.00 93.19 99 GLY A O 1
ATOM 824 N N . ASN A 1 100 ? 4.344 -4.747 0.933 1.00 92.56 100 ASN A N 1
ATOM 825 C CA . ASN A 1 100 ? 5.162 -4.868 -0.275 1.00 92.56 100 ASN A CA 1
ATOM 826 C C . ASN A 1 100 ? 4.373 -5.586 -1.382 1.00 92.56 100 ASN A C 1
ATOM 828 O O . ASN A 1 100 ? 3.852 -6.679 -1.139 1.00 92.56 100 ASN A O 1
ATOM 832 N N . ALA A 1 101 ? 4.330 -4.988 -2.574 1.00 93.88 101 ALA A N 1
ATOM 833 C CA . ALA A 1 101 ? 3.808 -5.589 -3.797 1.00 93.88 101 ALA A CA 1
ATOM 834 C C . ALA A 1 101 ? 4.851 -6.561 -4.367 1.00 93.88 101 ALA A C 1
ATOM 836 O O . ALA A 1 101 ? 5.887 -6.138 -4.879 1.00 93.88 101 ALA A O 1
ATOM 837 N N . THR A 1 102 ? 4.621 -7.863 -4.208 1.00 95.56 102 THR A N 1
ATOM 838 C CA . THR A 1 102 ? 5.547 -8.923 -4.631 1.00 95.56 102 THR A CA 1
ATOM 839 C C . THR A 1 102 ? 4.866 -9.870 -5.611 1.00 95.56 102 THR A C 1
ATOM 841 O O . THR A 1 102 ? 3.653 -10.067 -5.539 1.00 95.56 102 THR A O 1
ATOM 844 N N . ALA A 1 103 ? 5.652 -10.519 -6.474 1.00 96.19 103 ALA A N 1
ATOM 845 C CA . ALA A 1 103 ? 5.143 -11.531 -7.404 1.00 96.19 103 ALA A CA 1
ATOM 846 C C . ALA A 1 103 ? 4.416 -12.682 -6.681 1.00 96.19 103 ALA A C 1
ATOM 848 O O . ALA A 1 103 ? 3.395 -13.164 -7.154 1.00 96.19 103 ALA A O 1
ATOM 849 N N . ALA A 1 104 ? 4.869 -13.057 -5.477 1.00 96.25 104 ALA A N 1
ATOM 850 C CA . ALA A 1 104 ? 4.211 -14.071 -4.644 1.00 96.25 104 ALA A CA 1
ATOM 851 C C . ALA A 1 104 ? 2.778 -13.694 -4.217 1.00 96.25 104 ALA A C 1
ATOM 853 O O . ALA A 1 104 ? 1.970 -14.571 -3.939 1.00 96.25 104 ALA A O 1
ATOM 854 N N . LYS A 1 105 ? 2.453 -12.396 -4.167 1.00 95.44 105 LYS A N 1
ATOM 855 C CA . LYS A 1 105 ? 1.094 -11.889 -3.918 1.00 95.44 105 LYS A CA 1
ATOM 856 C C . LYS A 1 105 ? 0.289 -11.691 -5.214 1.00 95.44 105 LYS A C 1
ATOM 858 O O . LYS A 1 105 ? -0.781 -11.097 -5.172 1.00 95.44 105 LYS A O 1
ATOM 863 N N . GLY A 1 106 ? 0.823 -12.119 -6.359 1.00 96.44 106 GLY A N 1
ATOM 864 C CA . GLY A 1 106 ? 0.198 -11.971 -7.673 1.00 96.44 106 GLY A CA 1
ATOM 865 C C . GLY A 1 106 ? 0.451 -10.630 -8.363 1.00 96.44 106 GLY A C 1
ATOM 866 O O . GLY A 1 106 ? -0.071 -10.418 -9.454 1.00 96.44 106 GLY A O 1
ATOM 867 N N . TYR A 1 107 ? 1.241 -9.722 -7.773 1.00 97.25 107 TYR A N 1
ATOM 868 C CA . TYR A 1 107 ? 1.549 -8.449 -8.430 1.00 97.25 107 TYR A CA 1
ATOM 869 C C . TYR A 1 107 ? 2.403 -8.675 -9.678 1.00 97.25 107 TYR A C 1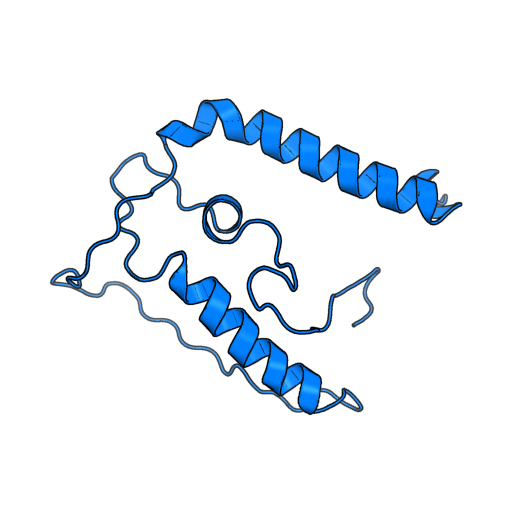
ATOM 871 O O . TYR A 1 107 ? 3.411 -9.381 -9.643 1.00 97.25 107 TYR A O 1
ATOM 879 N N . LEU A 1 108 ? 2.010 -8.011 -10.756 1.00 96.81 108 LEU A N 1
ATOM 880 C CA . LEU A 1 108 ? 2.685 -7.991 -12.043 1.00 96.81 108 LEU A CA 1
ATOM 881 C C . LEU A 1 108 ? 3.681 -6.831 -12.123 1.00 96.81 108 LEU A C 1
ATOM 883 O O . LEU A 1 108 ? 3.635 -5.882 -11.334 1.00 96.81 108 LEU A O 1
ATOM 887 N N . GLU A 1 109 ? 4.569 -6.875 -13.113 1.00 94.75 109 GLU A N 1
ATOM 888 C CA . GLU A 1 109 ? 5.497 -5.776 -13.370 1.00 94.75 109 GLU A CA 1
ATOM 889 C C . GLU A 1 109 ? 4.752 -4.476 -13.679 1.00 94.75 109 GLU A C 1
ATOM 891 O O . GLU A 1 109 ? 3.785 -4.449 -14.443 1.00 94.75 109 GLU A O 1
ATOM 896 N N . GLY A 1 110 ? 5.217 -3.383 -13.085 1.00 90.94 110 GLY A N 1
ATOM 897 C CA . GLY A 1 110 ? 4.651 -2.058 -13.277 1.00 90.94 110 GLY A CA 1
ATOM 898 C C . GLY A 1 110 ? 5.742 -1.002 -13.346 1.00 90.94 110 GLY A C 1
ATOM 899 O O . GLY A 1 110 ? 6.886 -1.232 -12.959 1.00 90.94 110 GLY A O 1
ATOM 900 N N . MET A 1 111 ? 5.367 0.179 -13.824 1.00 86.69 111 MET A N 1
ATOM 901 C CA . MET A 1 111 ? 6.275 1.320 -13.891 1.00 86.69 111 MET A CA 1
ATOM 902 C C . MET A 1 111 ? 6.464 1.940 -12.507 1.00 86.69 111 MET A C 1
ATOM 904 O O . MET A 1 111 ? 5.518 2.037 -11.717 1.00 86.69 111 MET A O 1
ATOM 908 N N . ARG A 1 112 ? 7.680 2.406 -12.224 1.00 86.25 112 ARG A N 1
ATOM 909 C CA . ARG A 1 112 ? 8.013 3.090 -10.975 1.00 86.25 112 ARG A CA 1
ATOM 910 C C . ARG A 1 112 ? 8.797 4.346 -11.290 1.00 86.25 112 ARG A C 1
ATOM 912 O O . ARG A 1 112 ? 9.914 4.260 -11.781 1.00 86.25 112 ARG A O 1
ATOM 919 N N . LEU A 1 113 ? 8.271 5.474 -10.825 1.00 83.94 113 LEU A N 1
ATOM 920 C CA . LEU A 1 113 ? 9.005 6.729 -10.830 1.00 83.94 113 LEU A CA 1
ATOM 921 C C . LEU A 1 113 ? 10.314 6.590 -10.045 1.00 83.94 113 LEU A C 1
ATOM 923 O O . LEU A 1 113 ? 10.313 6.299 -8.845 1.00 83.94 113 LEU A O 1
ATOM 927 N N . SER A 1 114 ? 11.431 6.819 -10.720 1.00 81.62 114 SER A N 1
ATOM 928 C CA . SER A 1 114 ? 12.769 6.753 -10.154 1.00 81.62 114 SER A CA 1
ATOM 929 C C . SER A 1 114 ? 13.549 7.978 -10.597 1.00 81.62 114 SER A C 1
ATOM 931 O O . SER A 1 114 ? 13.727 8.215 -11.781 1.00 81.62 114 SER A O 1
ATOM 933 N N . ARG A 1 115 ? 14.027 8.773 -9.634 1.00 82.06 115 ARG A N 1
ATOM 934 C CA . ARG A 1 115 ? 14.858 9.967 -9.898 1.00 82.06 115 ARG A CA 1
ATOM 935 C C . ARG A 1 115 ? 14.221 11.000 -10.848 1.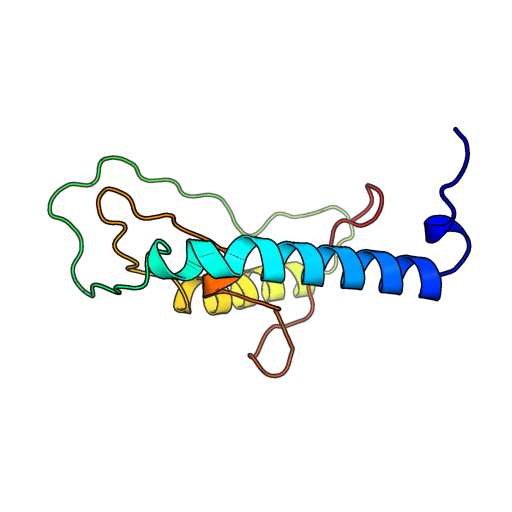00 82.06 115 ARG A C 1
ATOM 937 O O . ARG A 1 115 ? 14.939 11.780 -11.454 1.00 82.06 115 ARG A O 1
ATOM 944 N N . GLY A 1 116 ? 12.889 11.051 -10.907 1.00 82.19 116 GLY A N 1
ATOM 945 C CA . GLY A 1 116 ? 12.149 11.969 -11.782 1.00 82.19 116 GLY A CA 1
ATOM 946 C C . GLY A 1 116 ? 11.820 11.394 -13.161 1.00 82.19 116 GLY A C 1
ATOM 947 O O . GLY A 1 116 ? 11.145 12.060 -13.935 1.00 82.19 116 GLY A O 1
ATOM 948 N N . GLU A 1 117 ? 12.235 10.160 -13.436 1.00 77.31 117 GLU A N 1
ATOM 949 C CA . GLU A 1 117 ? 11.965 9.432 -14.678 1.00 77.31 117 GLU A CA 1
ATOM 950 C C . GLU A 1 117 ? 10.956 8.303 -14.418 1.00 77.31 117 GLU A C 1
ATOM 952 O O . GLU A 1 117 ? 10.828 7.842 -13.277 1.00 77.31 117 GLU A O 1
ATOM 957 N N . VAL A 1 118 ? 10.206 7.908 -15.453 1.00 70.81 118 VAL A N 1
ATOM 958 C CA . VAL A 1 118 ? 9.180 6.841 -15.424 1.00 70.81 118 VAL A CA 1
ATOM 959 C C . VAL A 1 118 ? 9.762 5.538 -15.943 1.00 70.81 118 VAL A C 1
ATOM 961 O O . VAL A 1 118 ? 10.443 5.601 -16.987 1.00 70.81 118 VAL A O 1
#